Protein AF-A0AAJ0S9N9-F1 (afdb_monomer_lite)

Structure (mmCIF, N/CA/C/O backbone):
data_AF-A0AAJ0S9N9-F1
#
_entry.id   AF-A0AAJ0S9N9-F1
#
loop_
_atom_site.group_PDB
_atom_site.id
_atom_site.type_symbol
_atom_site.label_atom_id
_atom_site.label_alt_id
_atom_site.label_comp_id
_atom_site.label_asym_id
_atom_site.label_entity_id
_atom_site.label_seq_id
_atom_site.pdbx_PDB_ins_code
_atom_site.Cartn_x
_atom_site.Cartn_y
_atom_site.Cartn_z
_atom_site.occupancy
_atom_site.B_iso_or_equiv
_atom_site.auth_seq_id
_atom_site.auth_comp_id
_atom_site.auth_asym_id
_atom_site.auth_atom_id
_atom_site.pdbx_PDB_model_num
ATOM 1 N N . MET A 1 1 ? 7.304 13.357 -5.379 1.00 54.03 1 MET A N 1
ATOM 2 C CA . MET A 1 1 ? 6.558 13.272 -6.646 1.00 54.03 1 MET A CA 1
ATOM 3 C C . MET A 1 1 ? 5.799 14.569 -6.782 1.00 54.03 1 MET A C 1
ATOM 5 O O . MET A 1 1 ? 5.094 14.926 -5.846 1.00 54.03 1 MET A O 1
ATOM 9 N N . GLU A 1 2 ? 6.039 15.313 -7.855 1.00 46.78 2 GLU A N 1
ATOM 10 C CA . GLU A 1 2 ? 5.263 16.515 -8.171 1.00 46.78 2 GLU A CA 1
ATOM 11 C C . GLU A 1 2 ? 3.768 16.179 -8.251 1.00 46.78 2 GLU A C 1
ATOM 13 O O . GLU A 1 2 ? 3.405 15.021 -8.465 1.00 46.78 2 GLU A O 1
ATOM 18 N N . ASN A 1 3 ? 2.920 17.184 -8.024 1.00 53.38 3 ASN A N 1
ATOM 19 C CA . ASN A 1 3 ? 1.463 17.089 -7.908 1.00 53.38 3 ASN A CA 1
ATOM 20 C C . ASN A 1 3 ? 0.795 16.616 -9.215 1.00 53.38 3 ASN A C 1
ATOM 22 O O . ASN A 1 3 ? 0.100 17.386 -9.875 1.00 53.38 3 ASN A O 1
ATOM 26 N N . ASN A 1 4 ? 0.991 15.357 -9.601 1.00 66.25 4 ASN A N 1
ATOM 27 C CA . ASN A 1 4 ? 0.215 14.747 -10.664 1.00 66.25 4 ASN A CA 1
ATOM 28 C C . ASN A 1 4 ? -1.185 14.449 -10.118 1.00 66.25 4 ASN A C 1
ATOM 30 O O . ASN A 1 4 ? -1.369 13.552 -9.296 1.00 66.25 4 ASN A O 1
ATOM 34 N N . THR A 1 5 ? -2.168 15.230 -10.559 1.00 74.12 5 THR A N 1
ATOM 35 C CA . THR A 1 5 ? -3.556 15.154 -10.090 1.00 74.12 5 THR A CA 1
ATOM 36 C C . THR A 1 5 ? -4.245 13.837 -10.447 1.00 74.12 5 THR A C 1
ATOM 38 O O . THR A 1 5 ? -5.281 13.534 -9.859 1.00 74.12 5 THR A O 1
ATOM 41 N N . SER A 1 6 ? -3.678 13.032 -11.355 1.00 83.69 6 SER A N 1
ATOM 42 C CA . SER A 1 6 ? -4.209 11.709 -11.698 1.00 83.69 6 SER A CA 1
ATOM 43 C C . SER A 1 6 ? -3.781 10.597 -10.733 1.00 83.69 6 SER A C 1
ATOM 45 O O . SER A 1 6 ? -4.362 9.514 -10.769 1.00 83.69 6 SER A O 1
ATOM 47 N N . ILE A 1 7 ? -2.797 10.842 -9.857 1.00 85.00 7 ILE A N 1
ATOM 48 C CA . ILE A 1 7 ? -2.238 9.825 -8.958 1.00 85.00 7 ILE A CA 1
ATOM 49 C C . ILE A 1 7 ? -2.643 10.128 -7.517 1.00 85.00 7 ILE A C 1
ATOM 51 O O . ILE A 1 7 ? -2.280 11.151 -6.940 1.00 85.00 7 ILE A O 1
ATOM 55 N N . SER A 1 8 ? -3.354 9.187 -6.898 1.00 88.81 8 SER A N 1
ATOM 56 C CA . SER A 1 8 ? -3.656 9.239 -5.467 1.00 88.81 8 SER A CA 1
ATOM 57 C C . SER A 1 8 ? -2.611 8.460 -4.675 1.00 88.81 8 SER A C 1
ATOM 59 O O . SER A 1 8 ? -2.494 7.247 -4.825 1.00 88.81 8 SER A O 1
ATOM 61 N N . GLN A 1 9 ? -1.875 9.150 -3.800 1.00 89.19 9 GLN A N 1
ATOM 62 C CA . GLN A 1 9 ? -0.929 8.534 -2.870 1.00 89.19 9 GLN A CA 1
ATOM 63 C C . GLN A 1 9 ? -1.420 8.679 -1.430 1.00 89.19 9 GLN A C 1
ATOM 65 O O . GLN A 1 9 ? -1.731 9.780 -0.968 1.00 89.19 9 GLN A O 1
ATOM 70 N N . PHE A 1 10 ? -1.428 7.569 -0.702 1.00 90.88 10 PHE A N 1
ATOM 71 C CA . PHE A 1 10 ? -1.735 7.525 0.720 1.00 90.88 10 PHE A CA 1
ATOM 72 C C . PHE A 1 10 ? -0.995 6.369 1.387 1.00 90.88 10 PHE A C 1
ATOM 74 O O . PHE A 1 10 ? -0.503 5.460 0.718 1.00 90.88 10 PHE A O 1
ATOM 81 N N . PHE A 1 11 ? -0.908 6.420 2.712 1.00 91.00 11 PHE A N 1
ATOM 82 C CA . PHE A 1 11 ? -0.303 5.354 3.503 1.00 91.00 11 PHE A CA 1
ATOM 83 C C . PHE A 1 11 ? -1.376 4.585 4.249 1.00 91.00 11 PHE A C 1
ATOM 85 O O . PHE A 1 11 ? -2.455 5.114 4.528 1.00 91.00 11 PHE A O 1
ATOM 92 N N . ILE A 1 12 ? -1.058 3.337 4.573 1.00 91.25 12 ILE A N 1
ATOM 93 C CA . ILE A 1 12 ? -1.967 2.445 5.273 1.00 91.25 12 ILE A CA 1
ATOM 94 C C . ILE A 1 12 ? -1.257 1.887 6.496 1.00 91.25 12 ILE A C 1
ATOM 96 O O . ILE A 1 12 ? -0.091 1.504 6.414 1.00 91.25 12 ILE A O 1
ATOM 100 N N . THR A 1 13 ? -1.952 1.866 7.624 1.00 90.44 13 THR A N 1
ATOM 101 C CA . THR A 1 13 ? -1.485 1.269 8.872 1.00 90.44 13 THR A CA 1
ATOM 102 C C . THR A 1 13 ? -2.215 -0.033 9.149 1.00 90.44 13 THR A C 1
ATOM 104 O O . THR A 1 13 ? -3.291 -0.303 8.607 1.00 90.44 13 THR A O 1
ATOM 107 N N . GLU A 1 14 ? -1.617 -0.856 10.003 1.00 88.75 14 GLU A N 1
ATOM 108 C CA . GLU A 1 14 ? -2.253 -2.070 10.496 1.00 88.75 14 GLU A CA 1
ATOM 109 C C . GLU A 1 14 ? -3.512 -1.772 11.317 1.00 88.75 14 GLU A C 1
ATOM 111 O O . GLU A 1 14 ? -3.743 -0.660 11.810 1.00 88.75 14 GLU A O 1
ATOM 116 N N . LYS A 1 15 ? -4.339 -2.801 11.490 1.00 90.31 15 LYS A N 1
ATOM 117 C CA . LYS A 1 15 ? -5.518 -2.724 12.337 1.00 90.31 15 LYS A CA 1
ATOM 118 C C . LYS A 1 15 ? -5.137 -2.301 13.767 1.00 90.31 15 LYS A C 1
ATOM 120 O O . LYS A 1 15 ? -4.245 -2.863 14.384 1.00 90.31 15 LYS A O 1
ATOM 125 N N . ASN A 1 16 ? -5.888 -1.342 14.300 1.00 90.81 16 ASN A N 1
ATOM 126 C CA . ASN A 1 16 ? -5.783 -0.704 15.612 1.00 90.81 16 ASN A CA 1
ATOM 127 C C . ASN A 1 16 ? -4.585 0.238 15.787 1.00 90.81 16 ASN A C 1
ATOM 129 O O . ASN A 1 16 ? -4.400 0.771 16.878 1.00 90.81 16 ASN A O 1
ATOM 133 N N . TYR A 1 17 ? -3.819 0.507 14.726 1.00 90.19 17 TYR A N 1
ATOM 134 C CA . TYR A 1 17 ? -2.808 1.557 14.740 1.00 90.19 17 TYR A CA 1
ATOM 135 C C . TYR A 1 17 ? -3.368 2.853 14.141 1.00 90.19 17 TYR A C 1
ATOM 137 O O . TYR A 1 17 ? -3.488 3.003 12.920 1.00 90.19 17 TYR A O 1
ATOM 145 N N . GLU A 1 18 ? -3.710 3.804 15.011 1.00 88.12 18 GLU A N 1
ATOM 146 C CA . GLU A 1 18 ? -4.194 5.127 14.616 1.00 88.12 18 GLU A CA 1
ATOM 147 C C . GLU A 1 18 ? -3.038 6.115 14.457 1.00 88.12 18 GLU A C 1
ATOM 149 O O . GLU A 1 18 ? -2.337 6.462 15.409 1.00 88.12 18 GLU A O 1
ATOM 154 N N . TYR A 1 19 ? -2.863 6.616 13.237 1.00 90.12 19 TYR A N 1
ATOM 155 C CA . TYR A 1 19 ? -1.869 7.636 12.945 1.00 90.12 19 TYR A CA 1
ATOM 156 C C . TYR A 1 19 ? -2.528 9.012 12.824 1.00 90.12 19 TYR A C 1
ATOM 158 O O . TYR A 1 19 ? -3.552 9.172 12.166 1.00 90.12 19 TYR A O 1
ATOM 166 N N . LYS A 1 20 ? -1.929 10.040 13.436 1.00 89.38 20 LYS A N 1
ATOM 167 C CA . LYS A 1 20 ? -2.535 11.385 13.541 1.00 89.38 20 LYS A CA 1
ATOM 168 C C . LYS A 1 20 ? -2.691 12.120 12.197 1.00 89.38 20 LYS A C 1
ATOM 170 O O . LYS A 1 20 ? -3.385 13.132 12.130 1.00 89.38 20 LYS A O 1
ATOM 175 N N . ASN A 1 21 ? -2.025 11.667 11.134 1.00 88.25 21 ASN A N 1
ATOM 176 C CA . ASN A 1 21 ? -2.048 12.327 9.828 1.00 88.25 21 ASN A CA 1
ATOM 177 C C . ASN A 1 21 ? -3.263 11.888 8.993 1.00 88.25 21 ASN A C 1
ATOM 179 O O . ASN A 1 21 ? -3.464 10.704 8.747 1.00 88.25 21 ASN A O 1
ATOM 183 N N . LYS A 1 22 ? -4.014 12.867 8.471 1.00 78.44 22 LYS A N 1
ATOM 184 C CA . LYS A 1 22 ? -5.234 12.672 7.667 1.00 78.44 22 LYS A CA 1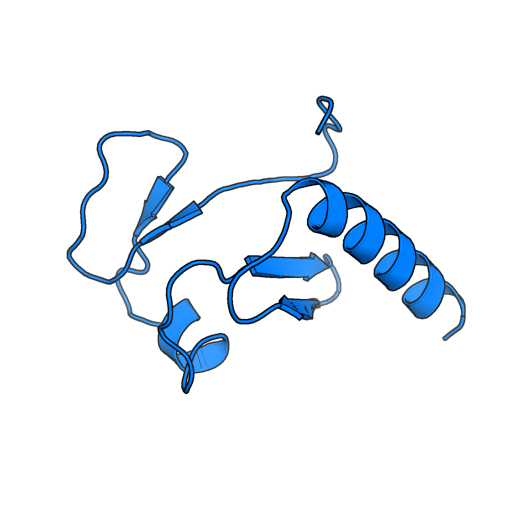
ATOM 185 C C . LYS A 1 22 ? -5.034 11.915 6.343 1.00 78.44 22 LYS A C 1
ATOM 187 O O . LYS A 1 22 ? -6.020 11.497 5.752 1.00 78.44 22 LYS A O 1
ATOM 192 N N . LYS A 1 23 ? -3.795 11.768 5.857 1.00 86.62 23 LYS A N 1
ATOM 193 C CA . LYS A 1 23 ? -3.453 1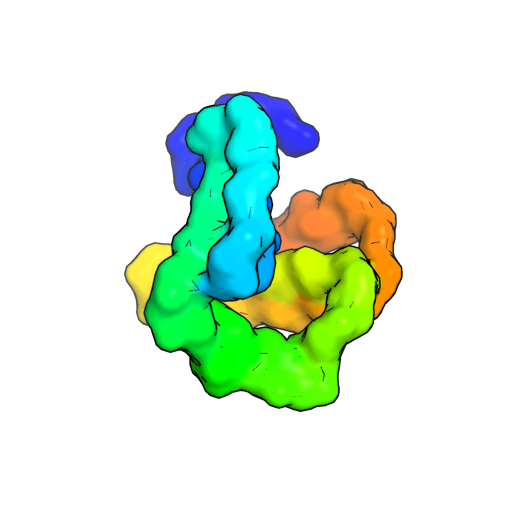0.999 4.640 1.00 86.62 23 LYS A CA 1
ATOM 194 C C . LYS A 1 23 ? -2.949 9.581 4.937 1.00 86.62 23 LYS A C 1
ATOM 196 O O . LYS A 1 23 ? -2.342 8.941 4.077 1.00 86.62 23 LYS A O 1
ATOM 201 N N . VAL A 1 24 ? -3.158 9.117 6.166 1.00 91.75 24 VAL A N 1
ATOM 202 C CA . VAL A 1 24 ? -2.820 7.769 6.607 1.00 91.75 24 VAL A CA 1
ATOM 203 C C . VAL A 1 24 ? -4.101 7.097 7.071 1.00 91.75 24 VAL A C 1
ATOM 205 O O . VAL A 1 24 ? -4.798 7.604 7.948 1.00 91.75 24 VAL A O 1
ATOM 208 N N . TYR A 1 25 ? -4.427 5.977 6.442 1.00 92.62 25 TYR A N 1
ATOM 209 C CA . TYR A 1 25 ? -5.662 5.244 6.674 1.00 92.62 25 TYR A CA 1
ATOM 210 C C . TYR A 1 25 ? -5.361 3.927 7.368 1.00 92.62 25 TYR A C 1
ATOM 212 O O . TYR A 1 25 ? -4.321 3.325 7.160 1.00 92.62 25 TYR A O 1
ATOM 220 N N . GLN A 1 26 ? -6.289 3.445 8.173 1.00 93.56 26 GLN A N 1
ATOM 221 C CA . GLN A 1 26 ? -6.141 2.156 8.830 1.00 93.56 26 GLN A CA 1
ATOM 222 C C . GLN A 1 26 ? -6.761 1.050 7.969 1.00 93.56 26 GLN A C 1
ATOM 224 O O . GLN A 1 26 ? -7.906 1.190 7.529 1.00 93.56 26 GLN A O 1
ATOM 229 N N . ASP A 1 27 ? -6.076 -0.083 7.809 1.00 91.75 27 ASP A N 1
ATOM 230 C CA . ASP A 1 27 ? -6.682 -1.315 7.290 1.00 91.75 27 ASP A CA 1
ATOM 231 C C . ASP A 1 27 ? -7.547 -1.980 8.376 1.00 91.75 27 ASP A C 1
ATOM 233 O O . ASP A 1 27 ? -7.180 -2.971 9.005 1.00 91.75 27 ASP A O 1
ATOM 237 N N . LYS A 1 28 ? -8.712 -1.382 8.658 1.00 93.00 28 LYS A N 1
ATOM 238 C CA . LYS A 1 28 ? -9.587 -1.752 9.790 1.00 93.00 28 LYS A CA 1
ATOM 239 C C . LYS A 1 28 ? -10.010 -3.223 9.804 1.00 93.00 28 LYS A C 1
ATOM 241 O O . LYS A 1 28 ? -10.231 -3.786 10.878 1.00 93.00 28 LYS A O 1
ATOM 246 N N . ASN A 1 29 ? -10.127 -3.824 8.624 1.00 93.44 29 ASN A N 1
ATOM 247 C CA . ASN A 1 29 ? -10.626 -5.183 8.437 1.00 93.44 29 ASN A CA 1
ATOM 248 C C . ASN A 1 29 ? -9.518 -6.173 8.058 1.00 93.44 29 ASN A C 1
ATOM 250 O O . ASN A 1 29 ? -9.839 -7.313 7.733 1.00 93.44 29 ASN A O 1
ATOM 254 N N . ASP A 1 30 ? -8.245 -5.757 8.094 1.00 90.00 30 ASP A N 1
ATOM 255 C CA . ASP A 1 30 ? -7.103 -6.553 7.626 1.00 90.00 30 ASP A CA 1
ATOM 256 C C . ASP A 1 30 ? -7.235 -7.028 6.165 1.00 90.00 30 ASP A C 1
ATOM 258 O O . ASP A 1 30 ? -6.623 -8.023 5.774 1.00 90.00 30 ASP A O 1
ATOM 262 N N . ILE A 1 31 ? -8.040 -6.351 5.338 1.00 91.12 31 ILE A N 1
ATOM 263 C CA . ILE A 1 31 ? -8.309 -6.805 3.969 1.00 91.12 31 ILE A CA 1
ATOM 264 C C . ILE A 1 31 ? -7.053 -6.631 3.129 1.00 91.12 31 ILE A C 1
ATOM 266 O O . ILE A 1 31 ? -6.623 -7.580 2.485 1.00 91.12 31 ILE A O 1
ATOM 270 N N . ILE A 1 32 ? -6.445 -5.447 3.158 1.00 88.75 32 ILE A N 1
ATOM 271 C CA . ILE A 1 32 ? -5.261 -5.122 2.352 1.00 88.75 32 ILE A CA 1
ATOM 272 C C . ILE A 1 32 ? -4.077 -5.969 2.807 1.00 88.75 32 ILE A C 1
ATOM 274 O O . ILE A 1 32 ? -3.330 -6.508 1.985 1.00 88.75 32 ILE A O 1
ATOM 278 N N . ARG A 1 33 ? -3.939 -6.158 4.120 1.00 85.62 33 ARG A N 1
ATOM 279 C CA . ARG A 1 33 ? -2.960 -7.074 4.691 1.00 85.62 33 ARG A CA 1
ATOM 280 C C . ARG A 1 33 ? -3.173 -8.503 4.201 1.00 85.62 33 ARG A C 1
ATOM 282 O O . ARG A 1 33 ? -2.218 -9.125 3.746 1.00 85.62 33 ARG A O 1
ATOM 289 N N . ALA A 1 34 ? -4.391 -9.030 4.293 1.00 88.56 34 ALA A N 1
ATOM 290 C CA . ALA A 1 34 ? -4.680 -10.422 3.960 1.00 88.56 34 ALA A CA 1
ATOM 291 C C . ALA A 1 34 ? -4.603 -10.716 2.456 1.00 88.56 34 ALA A C 1
ATOM 293 O O . ALA A 1 34 ? -4.238 -11.832 2.080 1.00 88.56 34 ALA A O 1
ATOM 294 N N . THR A 1 35 ? -4.938 -9.746 1.603 1.00 87.50 35 THR A N 1
ATOM 295 C CA . THR A 1 35 ? -4.965 -9.929 0.146 1.00 87.50 35 THR A CA 1
ATOM 296 C C . THR A 1 35 ? -3.637 -9.587 -0.506 1.00 87.50 35 THR A C 1
ATOM 298 O O . THR A 1 35 ? -3.159 -10.352 -1.338 1.00 87.50 35 THR A O 1
ATOM 301 N N . LEU A 1 36 ? -3.022 -8.468 -0.121 1.00 86.62 36 LEU A N 1
ATOM 302 C CA . LEU A 1 36 ? -1.845 -7.952 -0.804 1.00 86.62 36 LEU A CA 1
ATOM 303 C C . LEU A 1 36 ? -0.569 -8.204 0.002 1.00 86.62 36 LEU A C 1
ATOM 305 O O . LEU A 1 36 ? 0.444 -8.520 -0.597 1.00 86.62 36 LEU A O 1
ATOM 309 N N . LEU A 1 37 ? -0.574 -8.172 1.337 1.00 82.81 37 LEU A N 1
ATOM 310 C CA . LEU A 1 37 ? 0.663 -8.249 2.147 1.00 82.81 37 LEU A CA 1
ATOM 311 C C . LEU A 1 37 ? 0.799 -9.528 2.997 1.00 82.81 37 LEU A C 1
ATOM 313 O O . LEU A 1 37 ? 1.555 -9.554 3.970 1.00 82.81 37 LEU A O 1
ATOM 317 N N . LYS A 1 38 ? 0.104 -10.608 2.618 1.00 76.62 38 LYS A N 1
ATOM 318 C CA . LYS A 1 38 ? -0.150 -11.802 3.448 1.00 76.62 38 LYS A CA 1
ATOM 319 C C . LYS A 1 38 ? 1.079 -12.420 4.131 1.00 76.62 38 LYS A C 1
ATOM 321 O O . LYS A 1 38 ? 0.957 -12.926 5.242 1.00 76.62 38 LYS A O 1
ATOM 326 N N . TYR A 1 39 ? 2.242 -12.407 3.478 1.00 70.19 39 TYR A N 1
ATOM 327 C CA . TYR A 1 39 ? 3.426 -13.159 3.922 1.00 70.19 39 TYR A CA 1
ATOM 328 C C . TYR A 1 39 ? 4.636 -12.302 4.302 1.00 70.19 39 TYR A C 1
ATOM 330 O O . TYR A 1 39 ? 5.634 -12.855 4.759 1.00 70.19 39 TYR A O 1
ATOM 338 N N . LYS A 1 40 ? 4.598 -10.979 4.099 1.00 62.62 40 LYS A N 1
ATOM 339 C CA . LYS A 1 40 ? 5.774 -10.116 4.292 1.00 62.62 40 LYS A CA 1
ATOM 340 C C . LYS A 1 40 ? 5.385 -8.789 4.930 1.00 62.62 40 LYS A C 1
ATOM 342 O O . LYS A 1 40 ? 5.215 -7.785 4.251 1.00 62.62 40 LYS A O 1
ATOM 347 N N . PHE A 1 41 ? 5.287 -8.801 6.254 1.00 60.69 41 PHE A N 1
ATOM 348 C CA . PHE A 1 41 ? 5.008 -7.619 7.071 1.00 60.69 41 PHE A CA 1
ATOM 349 C C . PHE A 1 41 ? 6.299 -6.946 7.571 1.00 60.69 41 PHE A C 1
ATOM 351 O O . PHE A 1 41 ? 6.405 -6.539 8.721 1.00 60.69 41 PHE A O 1
ATOM 358 N N . ALA A 1 42 ? 7.321 -6.880 6.714 1.00 64.00 42 ALA A N 1
ATOM 359 C CA . ALA A 1 42 ? 8.508 -6.078 6.996 1.00 64.00 42 ALA A CA 1
ATOM 360 C C . ALA A 1 42 ? 8.227 -4.606 6.663 1.00 64.00 42 ALA A C 1
ATOM 362 O O . ALA A 1 42 ? 7.409 -4.318 5.789 1.00 64.00 42 ALA A O 1
ATOM 363 N N . CYS A 1 43 ? 8.889 -3.675 7.345 1.00 71.06 43 CYS A N 1
ATOM 364 C CA . CYS A 1 43 ? 8.780 -2.252 7.034 1.00 71.06 43 CYS A CA 1
ATOM 365 C C . CYS A 1 43 ? 9.227 -1.958 5.592 1.00 71.06 43 CYS A C 1
ATOM 367 O O . CYS A 1 43 ? 10.110 -2.623 5.052 1.00 71.06 43 CYS A O 1
ATOM 369 N N . GLY A 1 44 ? 8.624 -0.930 4.987 1.00 80.62 44 GLY A N 1
ATOM 370 C CA . GLY A 1 44 ? 9.024 -0.444 3.668 1.00 80.62 44 GLY A CA 1
ATOM 371 C C . GLY A 1 44 ? 8.397 -1.194 2.495 1.00 80.62 44 GLY A C 1
ATOM 372 O O . GLY A 1 44 ? 9.076 -1.430 1.519 1.00 80.62 44 GLY A O 1
ATOM 373 N N . ASN A 1 45 ? 7.114 -1.549 2.531 1.00 88.50 45 ASN A N 1
ATOM 374 C CA . ASN A 1 45 ? 6.431 -2.075 1.339 1.00 88.50 45 ASN A CA 1
ATOM 375 C C . ASN A 1 45 ? 5.628 -0.971 0.645 1.00 88.50 45 ASN A C 1
ATOM 377 O O . ASN A 1 45 ? 5.119 -0.067 1.310 1.00 88.50 45 ASN A O 1
ATOM 381 N N . TYR A 1 46 ? 5.434 -1.088 -0.668 1.00 91.31 46 TYR A N 1
ATOM 382 C CA . TYR A 1 46 ? 4.431 -0.298 -1.380 1.00 91.31 46 TYR A CA 1
ATOM 383 C C . TYR A 1 46 ? 3.744 -1.114 -2.472 1.00 91.31 46 TYR A C 1
ATOM 385 O O . TYR A 1 46 ? 4.258 -2.125 -2.962 1.00 91.31 46 TYR A O 1
ATOM 393 N N . ILE A 1 47 ? 2.553 -0.657 -2.844 1.00 91.50 47 ILE A N 1
ATOM 394 C CA . ILE A 1 47 ? 1.735 -1.247 -3.896 1.00 91.50 47 ILE A CA 1
ATOM 395 C C . ILE A 1 47 ? 1.307 -0.115 -4.829 1.00 91.50 47 ILE A C 1
ATOM 397 O O . ILE A 1 47 ? 0.915 0.954 -4.366 1.00 91.50 47 ILE A O 1
ATOM 401 N N . ILE A 1 48 ? 1.390 -0.355 -6.133 1.00 92.06 48 ILE A N 1
ATOM 402 C CA . ILE A 1 48 ? 0.822 0.506 -7.174 1.00 92.06 48 ILE A CA 1
ATOM 403 C C . ILE A 1 48 ? -0.387 -0.233 -7.733 1.00 92.06 48 ILE A C 1
ATOM 405 O O . ILE A 1 48 ? -0.253 -1.385 -8.135 1.00 92.06 48 ILE A O 1
ATOM 409 N N . ILE A 1 49 ? -1.554 0.409 -7.743 1.00 90.62 49 ILE A N 1
ATOM 410 C CA . ILE A 1 49 ? -2.811 -0.174 -8.226 1.00 90.62 49 ILE A CA 1
ATOM 411 C C . ILE A 1 49 ? -3.296 0.649 -9.414 1.00 90.62 49 ILE A C 1
ATOM 413 O O . ILE A 1 49 ? -3.414 1.869 -9.313 1.00 90.62 49 ILE A O 1
ATOM 417 N N . HIS A 1 50 ? -3.593 -0.021 -10.524 1.00 87.88 50 HIS A N 1
ATOM 418 C CA . HIS A 1 50 ? -4.168 0.598 -11.712 1.00 87.88 50 HIS A CA 1
ATOM 419 C C . HIS A 1 50 ? -5.700 0.552 -11.685 1.00 87.88 50 HIS A C 1
ATOM 421 O O . HIS A 1 50 ? -6.279 -0.347 -11.070 1.00 87.88 50 HIS A O 1
ATOM 427 N N . PRO A 1 51 ? -6.385 1.463 -12.404 1.00 87.62 51 PRO A N 1
ATOM 428 C CA . PRO A 1 51 ? -7.849 1.472 -12.477 1.00 87.62 51 PRO A CA 1
ATOM 429 C C . PRO A 1 51 ? -8.471 0.172 -13.007 1.00 87.62 51 PRO A C 1
ATOM 431 O O . PRO A 1 51 ? -9.619 -0.129 -12.699 1.00 87.62 51 PRO A O 1
ATOM 434 N N . ASN A 1 52 ? -7.719 -0.612 -13.785 1.00 86.38 52 ASN A N 1
ATOM 435 C CA . ASN A 1 52 ? -8.148 -1.914 -14.305 1.00 86.38 52 ASN A CA 1
ATOM 436 C C . ASN A 1 52 ? -8.005 -3.069 -13.290 1.00 86.38 52 ASN A C 1
ATOM 438 O O . ASN A 1 52 ? -8.305 -4.210 -13.626 1.00 86.38 52 ASN A O 1
ATOM 442 N N . GLY A 1 53 ? -7.534 -2.794 -12.070 1.00 86.38 53 GLY A N 1
ATOM 443 C CA . GLY A 1 53 ? -7.344 -3.787 -11.014 1.00 86.38 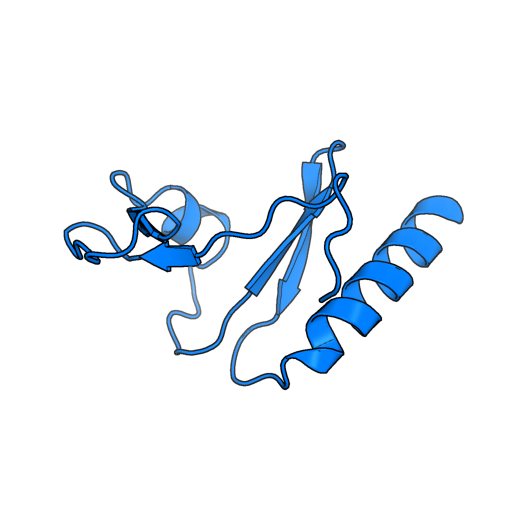53 GLY A CA 1
ATOM 444 C C . GLY A 1 53 ? -5.985 -4.493 -11.026 1.00 86.38 53 GLY A C 1
ATOM 445 O O . GLY A 1 53 ? -5.672 -5.197 -10.067 1.00 86.38 53 GLY A O 1
ATOM 446 N N . ASN A 1 54 ? -5.146 -4.280 -12.046 1.00 89.19 54 ASN A N 1
ATOM 447 C CA . ASN A 1 54 ? -3.774 -4.779 -12.030 1.00 89.19 54 ASN A CA 1
ATOM 448 C C . ASN A 1 54 ? -2.954 -4.026 -10.984 1.00 89.19 54 ASN A C 1
ATOM 450 O O . ASN A 1 54 ? -3.123 -2.820 -10.785 1.00 89.19 54 ASN A O 1
ATOM 454 N N . PHE A 1 55 ? -2.026 -4.727 -10.338 1.00 90.50 55 PHE A N 1
ATOM 455 C CA . PHE A 1 55 ? -1.173 -4.119 -9.331 1.00 90.50 55 PHE A CA 1
ATOM 456 C C . PHE A 1 55 ? 0.273 -4.593 -9.425 1.00 90.50 55 PHE A C 1
ATOM 458 O O . PHE A 1 55 ? 0.567 -5.724 -9.812 1.00 90.50 55 PHE A O 1
ATOM 465 N N . TYR A 1 56 ? 1.174 -3.706 -9.022 1.00 90.44 56 TYR A N 1
ATOM 466 C CA . TYR A 1 56 ? 2.578 -3.992 -8.786 1.00 90.44 56 TYR A CA 1
ATOM 467 C C . TYR A 1 56 ? 2.857 -3.916 -7.289 1.00 90.44 56 TYR A C 1
ATOM 469 O O . TYR A 1 56 ? 2.370 -3.019 -6.600 1.00 90.44 56 TYR A O 1
ATOM 477 N N . GLN A 1 57 ? 3.669 -4.841 -6.790 1.00 89.50 57 GLN A N 1
ATOM 478 C CA . GLN A 1 57 ? 4.054 -4.900 -5.391 1.00 89.50 57 GLN A CA 1
ATOM 479 C C . GLN A 1 57 ? 5.575 -4.877 -5.245 1.00 89.50 57 GLN A C 1
ATOM 481 O O . GLN A 1 57 ? 6.279 -5.695 -5.837 1.00 89.50 57 GLN A O 1
ATOM 486 N N . LYS A 1 58 ? 6.060 -3.996 -4.367 1.00 89.50 58 LYS A N 1
ATOM 487 C CA . LYS A 1 58 ? 7.437 -3.989 -3.873 1.00 89.50 58 LYS A CA 1
ATOM 488 C C . LYS A 1 58 ? 7.442 -4.333 -2.388 1.00 89.50 58 LYS A C 1
ATOM 490 O O . LYS A 1 58 ? 6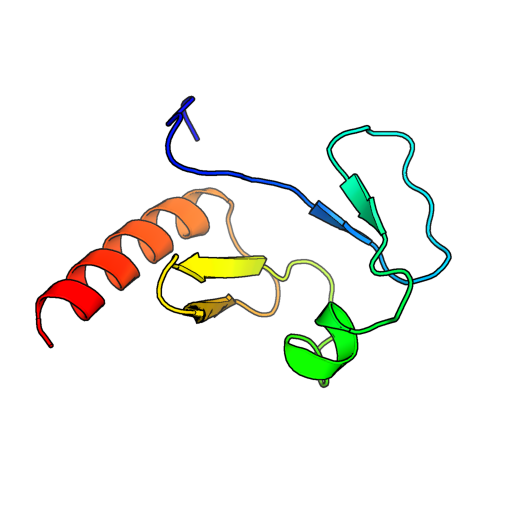.716 -3.724 -1.602 1.00 89.50 58 LYS A O 1
ATOM 495 N N . LEU A 1 59 ? 8.272 -5.310 -2.027 1.00 87.44 59 LEU A N 1
ATOM 496 C CA . LEU A 1 59 ? 8.444 -5.775 -0.653 1.00 87.44 59 LEU A CA 1
ATOM 497 C C . LEU A 1 59 ? 9.853 -5.447 -0.155 1.00 87.44 59 LEU A C 1
ATOM 499 O O . LEU A 1 59 ? 10.822 -5.690 -0.879 1.00 87.44 59 LEU A O 1
ATOM 503 N N . GLY A 1 60 ? 9.945 -4.978 1.087 1.00 85.69 60 GLY A N 1
ATOM 504 C CA . GLY A 1 60 ? 11.190 -4.560 1.727 1.00 85.69 60 GLY A CA 1
ATOM 505 C C . GLY A 1 60 ? 11.708 -3.208 1.239 1.00 85.69 60 GLY A C 1
ATOM 506 O O . GLY A 1 60 ? 11.166 -2.613 0.311 1.00 85.69 60 GLY A O 1
ATOM 507 N N . GLU A 1 61 ? 12.782 -2.748 1.881 1.00 86.44 61 GLU A N 1
ATOM 508 C CA . GLU A 1 61 ? 13.358 -1.414 1.694 1.00 86.44 61 GLU A CA 1
ATOM 509 C C . GLU A 1 61 ? 13.472 -0.985 0.223 1.00 86.44 61 GLU A C 1
ATOM 511 O O . GLU A 1 61 ? 13.870 -1.748 -0.664 1.00 86.44 61 GLU A O 1
ATOM 516 N N . TYR A 1 62 ? 13.118 0.273 -0.023 1.00 88.69 62 TYR A N 1
ATOM 517 C CA . TYR A 1 62 ? 13.149 0.897 -1.338 1.00 88.69 62 TYR A CA 1
ATOM 518 C C . TYR A 1 62 ? 13.584 2.353 -1.213 1.00 88.69 62 TYR A C 1
ATOM 520 O O . TYR A 1 62 ? 13.367 3.001 -0.184 1.00 88.69 62 TYR A O 1
ATOM 528 N N . LYS A 1 63 ? 14.148 2.896 -2.292 1.00 89.88 63 LYS A N 1
ATOM 529 C CA . LYS A 1 63 ? 14.335 4.342 -2.420 1.00 89.88 63 LYS A CA 1
ATOM 530 C C . LYS A 1 63 ? 13.085 4.979 -3.015 1.00 89.88 63 LYS A C 1
ATOM 532 O O . LYS A 1 63 ? 12.445 4.417 -3.899 1.00 89.88 63 LYS A O 1
ATOM 537 N N . GLN A 1 64 ? 12.702 6.155 -2.526 1.00 86.19 64 GLN A N 1
ATOM 538 C CA . GLN A 1 64 ? 11.433 6.784 -2.907 1.00 86.19 64 GLN A CA 1
ATOM 539 C C . GLN A 1 64 ? 11.333 7.104 -4.412 1.00 86.19 64 GLN A C 1
ATOM 541 O O . GLN A 1 64 ? 10.240 7.069 -4.976 1.00 86.19 64 GLN A O 1
ATOM 546 N N . ASP A 1 65 ? 12.456 7.386 -5.069 1.00 88.69 65 ASP A N 1
ATOM 547 C CA . ASP A 1 65 ? 12.556 7.595 -6.517 1.00 88.69 65 ASP A CA 1
ATOM 548 C C . ASP A 1 65 ? 12.275 6.319 -7.329 1.00 88.69 65 ASP A C 1
ATOM 550 O O . ASP A 1 65 ? 11.753 6.409 -8.443 1.00 88.69 65 ASP A O 1
ATOM 554 N N . GLU A 1 66 ? 12.488 5.131 -6.752 1.00 89.88 66 GLU A N 1
ATOM 555 C CA . GLU A 1 66 ? 12.110 3.861 -7.383 1.00 89.88 66 GLU A CA 1
ATOM 556 C C . GLU A 1 66 ? 10.595 3.746 -7.585 1.00 89.88 66 GLU A C 1
ATOM 558 O O . GLU A 1 66 ? 10.164 3.064 -8.511 1.00 89.88 66 GLU A O 1
ATOM 563 N N . ILE A 1 67 ? 9.759 4.404 -6.768 1.00 89.44 67 ILE A N 1
ATOM 564 C CA . ILE A 1 67 ? 8.298 4.364 -6.960 1.00 89.44 67 ILE A CA 1
ATOM 565 C C . ILE A 1 67 ? 7.935 4.988 -8.314 1.00 89.44 67 ILE A C 1
ATOM 567 O O . ILE A 1 67 ? 7.135 4.425 -9.058 1.00 89.44 67 ILE A O 1
ATOM 571 N N . ALA A 1 68 ? 8.547 6.126 -8.661 1.00 86.88 68 ALA A N 1
ATOM 572 C CA . ALA A 1 68 ? 8.273 6.818 -9.922 1.00 86.88 68 ALA A CA 1
ATOM 573 C C . ALA A 1 68 ? 8.728 5.987 -11.122 1.00 86.88 68 ALA A C 1
ATOM 575 O O . ALA A 1 68 ? 7.993 5.840 -12.094 1.00 86.88 68 ALA A O 1
ATOM 576 N N . GLN A 1 69 ? 9.916 5.392 -11.022 1.00 87.88 69 GLN A N 1
ATOM 577 C CA . GLN A 1 69 ? 10.450 4.522 -12.067 1.00 87.88 69 GLN A CA 1
ATOM 578 C C . GLN A 1 69 ? 9.561 3.289 -12.278 1.00 87.88 69 GLN A C 1
ATOM 580 O O . GLN A 1 69 ? 9.250 2.936 -13.413 1.00 87.88 69 GLN A O 1
ATOM 585 N N . ASN A 1 70 ? 9.110 2.648 -11.195 1.00 88.56 70 ASN A N 1
ATOM 586 C CA . ASN A 1 70 ? 8.260 1.462 -11.291 1.00 88.56 70 ASN A CA 1
ATOM 587 C C . ASN A 1 70 ? 6.856 1.779 -11.813 1.00 88.56 70 ASN A C 1
ATOM 589 O O . ASN A 1 70 ? 6.306 0.960 -12.546 1.00 88.56 70 ASN A O 1
ATOM 593 N N . LEU A 1 71 ? 6.310 2.961 -11.514 1.00 86.44 71 LEU A N 1
ATOM 594 C CA . LEU A 1 71 ? 5.054 3.425 -12.105 1.00 86.44 71 LEU A CA 1
ATOM 595 C C . LEU A 1 71 ? 5.161 3.520 -13.636 1.00 86.44 71 LEU A C 1
ATOM 597 O O . LEU A 1 71 ? 4.375 2.894 -14.342 1.00 86.44 71 LEU A O 1
ATOM 601 N N . ILE A 1 72 ? 6.184 4.219 -14.143 1.00 85.06 72 ILE A N 1
ATOM 602 C CA . ILE A 1 72 ? 6.414 4.393 -15.589 1.00 85.06 72 ILE A CA 1
ATOM 603 C C . ILE A 1 72 ? 6.622 3.035 -16.275 1.00 85.06 72 ILE A C 1
ATOM 605 O O . ILE A 1 72 ? 6.032 2.745 -17.315 1.00 85.06 72 ILE A O 1
ATOM 609 N N . ASN A 1 73 ? 7.439 2.168 -15.673 1.00 84.25 73 ASN A N 1
ATOM 610 C CA . ASN A 1 73 ? 7.725 0.845 -16.224 1.00 84.25 73 ASN A CA 1
ATOM 611 C C . ASN A 1 73 ? 6.477 -0.047 -16.289 1.00 84.25 73 ASN A C 1
ATOM 613 O O . ASN A 1 73 ? 6.343 -0.859 -17.207 1.00 84.25 73 ASN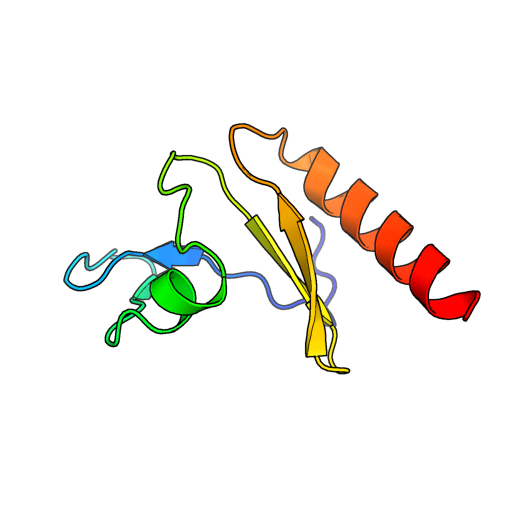 A O 1
ATOM 617 N N . PHE A 1 74 ? 5.583 0.061 -15.307 1.00 80.75 74 PHE A N 1
ATOM 618 C CA . PHE A 1 74 ? 4.368 -0.742 -15.254 1.00 80.75 74 PHE A CA 1
ATOM 619 C C . PHE A 1 74 ? 3.308 -0.253 -16.253 1.00 80.75 74 PHE A C 1
ATOM 621 O O . PHE A 1 74 ? 2.662 -1.080 -16.901 1.00 80.75 74 PHE A O 1
ATOM 628 N N . GLU A 1 75 ? 3.200 1.062 -16.466 1.00 78.56 75 GLU A N 1
ATOM 629 C CA . GLU A 1 75 ? 2.388 1.651 -17.540 1.00 78.56 75 GLU A CA 1
ATOM 630 C C . GLU A 1 75 ? 2.859 1.197 -18.924 1.00 78.56 75 GLU A C 1
ATOM 632 O O . GLU A 1 75 ? 2.053 0.718 -19.720 1.00 78.56 75 GLU A O 1
ATOM 637 N N . TYR A 1 76 ? 4.169 1.258 -19.184 1.00 72.56 76 TYR A N 1
ATOM 638 C CA . TYR A 1 76 ? 4.746 0.833 -20.462 1.00 72.56 76 TYR A CA 1
ATOM 6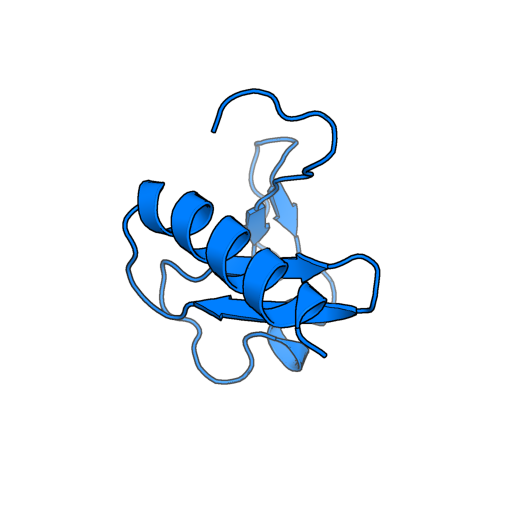39 C C . TYR A 1 76 ? 4.518 -0.657 -20.753 1.00 72.56 76 TYR A C 1
ATOM 641 O O . TYR A 1 76 ? 4.220 -1.045 -21.877 1.00 72.56 76 TYR A O 1
ATOM 649 N N . LYS A 1 77 ? 4.627 -1.522 -19.738 1.00 68.81 77 LYS A N 1
ATOM 650 C CA . LYS A 1 77 ? 4.339 -2.956 -19.907 1.00 68.81 77 LYS A CA 1
ATOM 651 C C . LYS A 1 77 ? 2.857 -3.233 -20.146 1.00 68.81 77 LYS A C 1
ATOM 653 O O . LYS A 1 77 ? 2.535 -4.184 -20.849 1.00 68.81 77 LYS A O 1
ATOM 658 N N . SER A 1 78 ? 1.975 -2.422 -19.568 1.00 64.19 78 SER A N 1
ATOM 659 C CA . SER A 1 78 ? 0.527 -2.581 -19.718 1.00 64.19 78 SER A CA 1
ATOM 660 C C . SER A 1 78 ? 0.009 -2.112 -21.080 1.00 64.19 78 SER A C 1
ATOM 662 O O . SER A 1 78 ? -1.065 -2.542 -21.473 1.00 64.19 78 SER A O 1
ATOM 664 N N . SER A 1 79 ? 0.738 -1.250 -21.799 1.00 63.12 79 SER A N 1
ATOM 665 C CA . SER A 1 79 ? 0.360 -0.771 -23.140 1.00 63.12 79 SER A CA 1
ATOM 666 C C . SER A 1 79 ? 0.853 -1.656 -24.291 1.00 63.12 79 SER A C 1
ATOM 668 O O . SER A 1 79 ? 0.504 -1.408 -25.444 1.00 63.12 79 SER A O 1
ATOM 670 N N . LEU A 1 80 ? 1.671 -2.669 -23.991 1.00 60.84 80 LEU A N 1
ATOM 671 C CA . LEU A 1 80 ? 2.202 -3.642 -24.953 1.00 60.84 80 LEU A CA 1
ATOM 672 C C . LEU A 1 80 ? 1.394 -4.954 -25.012 1.00 60.84 80 LEU A C 1
ATOM 674 O O . LEU A 1 80 ? 1.758 -5.847 -25.778 1.00 60.84 80 LEU A O 1
ATOM 678 N N . LEU A 1 81 ? 0.342 -5.080 -24.197 1.00 52.31 81 LEU A N 1
ATOM 679 C CA . LEU A 1 81 ? -0.595 -6.209 -24.136 1.00 52.31 81 LEU A CA 1
ATOM 680 C C . LEU A 1 81 ? -1.977 -5.763 -24.616 1.00 52.31 81 LEU A C 1
ATOM 682 O O . LEU A 1 81 ? -2.646 -6.591 -25.270 1.00 52.31 81 LEU A O 1
#

Radius of gyration: 13.71 Å; chains: 1; bounding box: 25×30×41 Å

Secondary structure (DSSP, 8-state):
----TT----EEE-TT---SSTTEEE-TTSHHHHHTSTT---SS-EEEE-TTS-EEEE-S---HHHHHHHHHHHHHHHT--

pLDDT: mean 83.12, std 11.1, range [46.78, 93.56]

Foldseek 3Di:
DPCPVVDDDAAEDEAPDDDPDPRYYYPNVCPCCVPPVPDAPDPDKDKDADPVGDIDIDGDHDDPVVVVVVVVVVVVVVVVD

Sequence (81 aa):
MENNTSISQFFITEKNYEYKNKKVYQDKNDIIRATLLKYKFACGNYIIIHPNGNFYQKLGEYKQDEIAQNLINFEYKSSLL